Protein AF-W2N4Y4-F1 (afdb_monomer_lite)

Sequence (176 aa):
KVNEFGHSSRTSVPVENADIEFDEEQGSFERVCPLAEEKVSSALTKYNTKTTRPDRKLYLRPSQLAKQAQFVAMTSKTWSGKLVQVRANYHKQKTFDGPYVVHLLLHAANEVRQGIRRVTPARIAEAADAIDTYLAERSDVRVGGIARTHWAINQARQPHNAGVSLPESATFRQML

Secondary structure (DSSP, 8-state):
-------------PPTT------TTT--HHHHHHHHHHHHHHHHHTS-S-EE-----EEE--STT--GGG-EEE-HHHHHHHHHHHHHHHHT-SS--S-----EEE--EE----------HHHHHHHHHHHHHHHHT-TT----HHHHHHHHHHHTTS-TTPPP-----HHHHTT-

pLDDT: mean 76.88, std 14.24, range [28.56, 92.88]

Foldseek 3Di:
DPDDPDDPDDDDQDQPPQDDDDDLVPDFPVNVLVVNVVSVVVSCVPPPPQKAQPDSWKWWDLDPPGDPVRTDGDDRVCRSVSVVSSVVVVVPDPDDDDDRDIDIDGDMGGNPPVFQPPQDPVQLVVLLVLVVVVVVVPVPDDFDPVLSSVQSSNSSSDPPPDHDDDDPDPVSVVRD

Radius of gyration: 25.96 Å; chains: 1; bounding box: 56×31×76 Å

Organism: Phytophthora nicotianae (NCBI:txid4792)

Structure (mmCIF, N/CA/C/O backbone):
data_AF-W2N4Y4-F1
#
_entry.id   AF-W2N4Y4-F1
#
loop_
_atom_site.group_PDB
_atom_site.id
_atom_site.type_symbol
_atom_site.label_atom_id
_atom_site.label_alt_id
_atom_site.label_comp_id
_atom_site.label_asym_id
_atom_site.label_entity_id
_atom_site.label_seq_id
_atom_site.pdbx_PDB_ins_code
_atom_site.Cartn_x
_atom_site.Cartn_y
_atom_site.Cartn_z
_atom_site.occupancy
_atom_site.B_iso_or_equiv
_atom_site.auth_seq_id
_atom_site.auth_comp_id
_atom_site.auth_asym_id
_atom_site.auth_at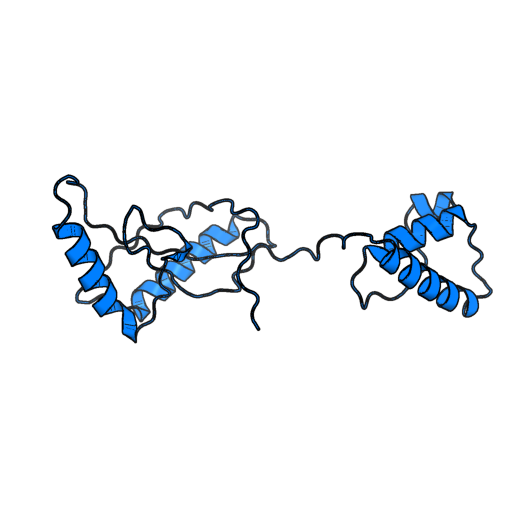om_id
_atom_site.pdbx_PDB_model_num
ATOM 1 N N . LYS A 1 1 ? -6.312 -9.625 -10.484 1.00 28.56 1 LYS A N 1
ATOM 2 C CA . LYS A 1 1 ? -6.018 -9.931 -9.062 1.00 28.56 1 LYS A CA 1
ATOM 3 C C . LYS A 1 1 ? -5.121 -8.821 -8.540 1.00 28.56 1 LYS A C 1
ATOM 5 O O . LYS A 1 1 ? -4.012 -8.691 -9.036 1.00 28.56 1 LYS A O 1
ATOM 10 N N . VAL A 1 2 ? -5.632 -7.952 -7.666 1.00 29.42 2 VAL A N 1
ATOM 11 C CA . VAL A 1 2 ? -4.818 -6.902 -7.033 1.00 29.42 2 VAL A CA 1
ATOM 12 C C . VAL A 1 2 ? -3.894 -7.623 -6.062 1.00 29.42 2 VAL A C 1
ATOM 14 O O . VAL A 1 2 ? -4.372 -8.244 -5.117 1.00 29.42 2 VAL A O 1
ATOM 17 N N . ASN A 1 3 ? -2.613 -7.665 -6.422 1.00 30.52 3 ASN A N 1
ATOM 18 C CA . ASN A 1 3 ? -1.596 -8.496 -5.796 1.00 30.52 3 ASN A CA 1
ATOM 19 C C . ASN A 1 3 ? -1.589 -8.320 -4.278 1.00 30.52 3 ASN A C 1
ATOM 21 O O . ASN A 1 3 ? -1.529 -7.201 -3.770 1.00 30.52 3 ASN A O 1
ATOM 25 N N . GLU A 1 4 ? -1.651 -9.458 -3.593 1.00 36.53 4 GLU A N 1
ATOM 26 C CA . GLU A 1 4 ? -1.437 -9.599 -2.162 1.00 36.53 4 GLU A CA 1
ATOM 27 C C . GLU A 1 4 ? -0.216 -8.774 -1.747 1.00 36.53 4 GLU A C 1
ATOM 29 O O . GLU A 1 4 ? 0.868 -8.897 -2.321 1.00 36.53 4 GLU A O 1
ATOM 34 N N . PHE A 1 5 ? -0.429 -7.883 -0.780 1.00 43.50 5 PHE A N 1
ATOM 35 C CA . PHE A 1 5 ? 0.578 -6.977 -0.243 1.00 43.50 5 PHE A CA 1
ATOM 36 C C . PHE A 1 5 ? 1.713 -7.769 0.420 1.00 43.50 5 PHE A C 1
ATOM 38 O O . PHE A 1 5 ? 1.694 -8.020 1.626 1.00 43.50 5 PHE A O 1
ATOM 45 N N . GLY A 1 6 ? 2.699 -8.163 -0.389 1.00 36.66 6 GLY A N 1
ATOM 46 C CA . GLY A 1 6 ? 3.886 -8.897 0.026 1.00 36.66 6 GLY A CA 1
ATOM 47 C C . GLY A 1 6 ? 4.740 -8.137 1.046 1.00 36.66 6 GLY A C 1
ATOM 48 O O . GLY A 1 6 ? 4.792 -6.908 1.068 1.00 36.66 6 GLY A O 1
ATOM 49 N N . HIS A 1 7 ? 5.414 -8.909 1.895 1.00 37.75 7 HIS A N 1
ATOM 50 C CA . HIS A 1 7 ? 6.211 -8.536 3.070 1.00 37.75 7 HIS A CA 1
ATOM 51 C C . HIS A 1 7 ? 7.458 -7.645 2.833 1.00 37.75 7 HIS A C 1
ATOM 53 O O . HIS A 1 7 ? 8.432 -7.746 3.574 1.00 37.75 7 HIS A O 1
ATOM 59 N N . SER A 1 8 ? 7.491 -6.750 1.847 1.00 35.84 8 SER A N 1
ATOM 60 C CA . SER A 1 8 ? 8.686 -5.930 1.601 1.00 35.84 8 SER A CA 1
ATOM 61 C C . SER A 1 8 ? 8.642 -4.580 2.328 1.00 35.84 8 SER A C 1
ATOM 63 O O . SER A 1 8 ? 7.817 -3.730 2.003 1.00 35.84 8 SER A O 1
ATOM 65 N N . SER A 1 9 ? 9.587 -4.391 3.260 1.00 38.28 9 SER A N 1
ATOM 66 C CA . SER A 1 9 ? 10.164 -3.101 3.685 1.00 38.28 9 SER A CA 1
ATOM 67 C C . SER A 1 9 ? 9.149 -1.996 4.025 1.00 38.28 9 SER A C 1
ATOM 69 O O . SER A 1 9 ? 8.941 -1.063 3.250 1.00 38.28 9 SER A O 1
ATOM 71 N N . ARG A 1 10 ? 8.530 -2.074 5.209 1.00 52.34 10 ARG A N 1
ATOM 72 C CA . ARG A 1 10 ? 7.610 -1.042 5.713 1.00 52.34 10 ARG A CA 1
ATOM 73 C C . ARG A 1 10 ? 8.346 -0.092 6.654 1.00 52.34 10 ARG A C 1
ATOM 75 O O . ARG A 1 10 ? 8.551 -0.419 7.818 1.00 52.34 10 ARG A O 1
ATOM 82 N N . THR A 1 11 ? 8.706 1.088 6.163 1.00 52.91 11 THR A N 1
ATOM 83 C CA . THR A 1 11 ? 8.986 2.230 7.040 1.00 52.91 11 THR A CA 1
ATOM 84 C C . THR A 1 11 ? 7.635 2.757 7.512 1.00 52.91 11 THR A C 1
ATOM 86 O O . THR A 1 11 ? 6.836 3.215 6.695 1.00 52.91 11 THR A O 1
ATOM 89 N N . SER A 1 12 ? 7.329 2.628 8.802 1.00 57.12 12 SER A N 1
ATOM 90 C CA . SER A 1 12 ? 6.138 3.250 9.386 1.00 57.12 12 SER A CA 1
ATOM 91 C C . SER A 1 12 ? 6.252 4.763 9.227 1.00 57.12 12 SER A C 1
ATOM 93 O O . SER A 1 12 ? 7.233 5.352 9.674 1.00 57.12 12 SER A O 1
ATOM 95 N N . VAL A 1 13 ? 5.270 5.382 8.578 1.00 60.81 13 VAL A N 1
ATOM 96 C CA . VAL A 1 13 ? 5.204 6.837 8.440 1.00 60.81 13 VAL A CA 1
ATOM 97 C C . VAL A 1 13 ? 4.430 7.391 9.636 1.00 60.81 13 VAL A C 1
ATOM 99 O O . VAL A 1 13 ? 3.242 7.083 9.756 1.00 60.81 13 VAL A O 1
ATOM 102 N N . PRO A 1 14 ? 5.060 8.164 10.537 1.00 61.47 14 PRO A N 1
ATOM 103 C CA . PRO A 1 14 ? 4.317 8.877 11.561 1.00 61.47 14 PRO A CA 1
ATOM 104 C C . PRO A 1 14 ? 3.430 9.930 10.889 1.00 61.47 14 PRO A C 1
ATOM 106 O O . PRO A 1 14 ? 3.900 10.757 10.109 1.00 61.47 14 PRO A O 1
ATOM 109 N N . VAL A 1 15 ? 2.133 9.880 11.181 1.00 65.75 15 VAL A N 1
ATOM 110 C CA . VAL A 1 15 ? 1.181 10.930 10.814 1.00 65.75 15 VAL A CA 1
ATOM 111 C C . VAL A 1 15 ? 1.134 11.902 11.987 1.00 65.75 15 VAL A C 1
ATOM 113 O O . VAL A 1 15 ? 0.814 11.506 13.106 1.00 65.75 15 VAL A O 1
ATOM 116 N N . GLU A 1 16 ? 1.495 13.162 11.759 1.00 65.88 16 GLU A N 1
ATOM 117 C CA . GLU A 1 16 ? 1.341 14.204 12.778 1.00 65.88 16 GLU A CA 1
ATOM 118 C C . GLU A 1 16 ? -0.147 14.436 13.072 1.00 65.88 16 GLU A C 1
ATOM 120 O O . GLU A 1 16 ? -0.969 14.443 12.154 1.00 65.88 16 GLU A O 1
ATOM 125 N N . ASN A 1 17 ? -0.494 14.632 14.350 1.00 67.12 17 ASN A N 1
ATOM 126 C CA . ASN A 1 17 ? -1.877 14.789 14.813 1.00 67.12 17 ASN A CA 1
ATOM 127 C C . ASN A 1 17 ? -2.790 13.643 14.338 1.00 67.12 17 ASN A C 1
ATOM 129 O O . ASN A 1 17 ? -3.880 13.892 13.824 1.00 67.12 17 ASN A O 1
ATOM 133 N N . ALA A 1 18 ? -2.336 12.391 14.462 1.00 70.94 18 ALA A N 1
ATOM 134 C CA . ALA A 1 18 ? -3.072 11.209 14.002 1.00 70.94 18 ALA A CA 1
ATOM 135 C C . ALA A 1 18 ? -4.384 10.952 14.762 1.00 70.94 18 ALA A C 1
ATOM 137 O O . ALA A 1 18 ? -5.228 10.201 14.271 1.00 70.94 18 ALA A O 1
ATOM 138 N N . ASP A 1 19 ? -4.556 11.567 15.929 1.00 77.88 19 ASP A N 1
ATOM 139 C CA . ASP A 1 19 ? -5.733 11.365 16.758 1.00 77.88 19 ASP A CA 1
ATOM 140 C C . ASP A 1 19 ? -6.975 11.977 16.097 1.00 77.88 19 ASP A C 1
ATOM 142 O O . ASP A 1 19 ? -6.972 13.103 15.578 1.00 77.88 19 ASP A O 1
ATOM 146 N N . ILE A 1 20 ? -8.042 11.183 16.085 1.00 77.81 20 ILE A N 1
ATOM 147 C CA . ILE A 1 20 ? -9.378 11.574 15.650 1.00 77.81 20 ILE A CA 1
ATOM 148 C C . ILE A 1 20 ? -10.290 11.260 16.824 1.00 77.81 20 ILE A C 1
ATOM 150 O O . ILE A 1 20 ? -10.536 10.093 17.128 1.00 77.81 20 ILE A O 1
ATOM 154 N N . GLU A 1 21 ? -10.772 12.303 17.484 1.00 76.56 21 GLU A N 1
ATOM 155 C CA . GLU A 1 21 ? -11.817 12.161 18.484 1.00 76.56 21 GLU A CA 1
ATOM 156 C C . GLU A 1 21 ? -13.146 11.940 17.761 1.00 76.56 21 GLU A C 1
ATOM 158 O O . GLU A 1 21 ? -13.525 12.705 16.869 1.00 76.56 21 GLU A O 1
ATOM 163 N N . PHE A 1 22 ? -13.833 10.855 18.096 1.00 74.50 22 PHE A N 1
ATOM 164 C CA . PHE A 1 22 ? -15.168 10.592 17.588 1.00 74.50 22 PHE A CA 1
ATOM 165 C C . PHE A 1 22 ? -16.002 9.912 18.670 1.00 74.50 22 PHE A C 1
ATOM 167 O O . PHE A 1 22 ? -15.511 9.069 19.417 1.00 74.50 22 PHE A O 1
ATOM 174 N N . ASP A 1 23 ? -17.273 10.290 18.736 1.00 72.25 23 ASP A N 1
ATOM 175 C CA . ASP A 1 23 ? -18.265 9.635 19.582 1.00 72.25 23 ASP A CA 1
ATOM 176 C C . ASP A 1 23 ? -18.610 8.265 18.976 1.00 72.25 23 ASP A C 1
ATOM 178 O O . ASP A 1 23 ? -18.939 8.189 17.797 1.00 72.25 23 ASP A O 1
ATOM 182 N N . GLU A 1 24 ? -18.537 7.171 19.735 1.00 66.88 24 GLU A N 1
ATOM 183 C CA . GLU A 1 24 ? -18.917 5.844 19.225 1.00 66.88 24 GLU A CA 1
ATOM 184 C C . GLU A 1 24 ? -20.403 5.757 18.835 1.00 66.88 24 GLU A C 1
ATOM 186 O O . GLU A 1 24 ? -20.751 4.961 17.961 1.00 66.88 24 GLU A O 1
ATOM 191 N N . GLU A 1 25 ? -21.274 6.561 19.456 1.00 63.25 25 GLU A N 1
ATOM 192 C CA . GLU A 1 25 ? -22.722 6.537 19.219 1.00 63.25 25 GLU A CA 1
ATOM 193 C C . GLU A 1 25 ? -23.132 7.386 18.008 1.00 63.25 25 GLU A C 1
ATOM 195 O O . GLU A 1 25 ? -24.066 7.032 17.286 1.00 63.25 25 GLU A O 1
ATOM 200 N N . GLN A 1 26 ? -22.411 8.480 17.742 1.00 59.41 26 GLN A N 1
ATOM 201 C CA . GLN A 1 26 ? -22.705 9.417 16.643 1.00 59.41 26 GLN A CA 1
ATOM 202 C C . GLN A 1 26 ? -21.672 9.388 15.504 1.00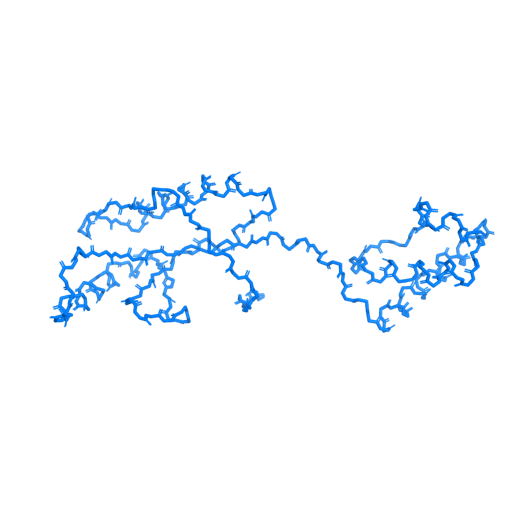 59.41 26 GLN A C 1
ATOM 204 O O . GLN A 1 26 ? -21.869 9.981 14.436 1.00 59.41 26 GLN A O 1
ATOM 209 N N . GLY A 1 27 ? -20.542 8.725 15.725 1.00 68.56 27 GLY A N 1
ATOM 210 C CA . GLY A 1 27 ? -19.424 8.613 14.806 1.00 68.56 27 GLY A CA 1
ATOM 211 C C . GLY A 1 27 ? -19.676 7.515 13.791 1.00 68.56 27 GLY A C 1
ATOM 212 O O . GLY A 1 27 ? -19.518 6.325 14.066 1.00 68.56 27 GLY A O 1
ATOM 213 N N . SER A 1 28 ? -20.041 7.922 12.581 1.00 80.62 28 SER A N 1
ATOM 214 C CA . SER A 1 28 ? -20.191 7.003 11.462 1.00 80.62 28 SER A CA 1
ATOM 215 C C . SER A 1 28 ? -18.863 6.801 10.729 1.00 80.62 28 SER A C 1
ATOM 217 O O . SER A 1 28 ? -17.992 7.679 10.704 1.00 80.62 28 SER A O 1
ATOM 219 N N . PHE A 1 29 ? -18.714 5.646 10.080 1.00 84.00 29 PHE A N 1
ATOM 220 C CA . PHE A 1 29 ? -17.565 5.374 9.215 1.00 84.00 29 PHE A CA 1
ATOM 221 C C . PHE A 1 29 ? -17.400 6.457 8.139 1.00 84.00 29 PHE A C 1
ATOM 223 O O . PHE A 1 29 ? -16.283 6.843 7.813 1.00 84.00 29 PHE A O 1
ATOM 230 N N . GLU A 1 30 ? -18.509 6.986 7.626 1.00 85.88 30 GLU A N 1
ATOM 231 C CA . GLU A 1 30 ? -18.556 8.044 6.615 1.00 85.88 30 GLU A CA 1
ATOM 232 C C . GLU A 1 30 ? -18.017 9.383 7.123 1.00 85.88 30 GLU A C 1
ATOM 234 O O . GLU A 1 30 ? -17.572 10.188 6.313 1.00 85.88 30 GLU A O 1
ATOM 239 N N . ARG A 1 31 ? -18.028 9.626 8.439 1.00 84.31 31 ARG A N 1
ATOM 240 C CA . ARG A 1 31 ? -17.416 10.815 9.048 1.00 84.31 31 ARG A CA 1
ATOM 241 C C . ARG A 1 31 ? -15.933 10.607 9.338 1.00 84.31 31 ARG A C 1
ATOM 243 O O . ARG A 1 31 ? -15.126 11.486 9.060 1.00 84.31 31 ARG A O 1
ATOM 250 N N . VAL A 1 32 ? -15.564 9.439 9.865 1.00 83.94 32 VAL A N 1
ATOM 251 C CA . VAL A 1 32 ? -14.175 9.152 10.268 1.00 83.94 32 VAL A CA 1
ATOM 252 C C . VAL A 1 32 ? -13.264 8.899 9.067 1.00 83.94 32 VAL A C 1
ATOM 254 O O . VAL A 1 32 ? -12.120 9.349 9.056 1.00 83.94 32 VAL A O 1
ATOM 257 N N . CYS A 1 33 ? -13.760 8.202 8.042 1.00 84.50 33 CYS A N 1
ATOM 258 C CA . CYS A 1 33 ? -12.980 7.865 6.855 1.00 84.50 33 CYS A CA 1
ATOM 259 C C . CYS A 1 33 ? -12.377 9.103 6.156 1.00 84.50 33 CYS A C 1
ATOM 261 O O . CYS A 1 33 ? -11.154 9.134 6.020 1.00 84.50 33 CYS A O 1
ATOM 263 N N . PRO A 1 34 ? -13.146 10.147 5.776 1.00 84.81 34 PRO A N 1
ATOM 264 C CA . PRO A 1 34 ? -12.576 11.314 5.099 1.00 84.81 34 PRO A CA 1
ATOM 265 C C . PRO A 1 34 ? -11.572 12.081 5.970 1.00 84.81 34 PRO A C 1
ATOM 267 O O . PRO A 1 34 ? -10.546 12.509 5.453 1.00 84.81 34 PRO A O 1
ATOM 270 N N . LEU A 1 35 ? -11.795 12.187 7.286 1.00 85.12 35 LEU A N 1
ATOM 271 C CA . LEU A 1 35 ? -10.845 12.829 8.208 1.00 85.12 35 LEU A CA 1
ATOM 272 C C . LEU A 1 35 ? -9.512 12.073 8.271 1.00 85.12 35 LEU A C 1
ATOM 274 O O . LEU A 1 35 ? -8.435 12.673 8.256 1.00 85.12 35 LEU A O 1
ATOM 278 N N . ALA A 1 36 ? -9.575 10.740 8.315 1.00 84.31 36 ALA A N 1
ATOM 279 C CA . ALA A 1 36 ? -8.386 9.900 8.259 1.00 84.31 36 ALA A CA 1
ATOM 280 C C . ALA A 1 36 ? -7.667 10.037 6.906 1.00 84.31 36 ALA A C 1
ATOM 282 O O . ALA A 1 36 ? -6.437 10.109 6.865 1.00 84.31 36 ALA A O 1
ATOM 283 N N . GLU A 1 37 ? -8.412 10.104 5.799 1.00 82.19 37 GLU A N 1
ATOM 284 C CA . GLU A 1 37 ? -7.842 10.318 4.467 1.00 82.19 37 GLU A CA 1
ATOM 285 C C . GLU A 1 37 ? -7.175 11.686 4.324 1.00 82.19 37 GLU A C 1
ATOM 287 O O . GLU A 1 37 ? -6.090 11.759 3.747 1.00 82.19 37 GLU A O 1
ATOM 292 N N . GLU A 1 38 ? -7.766 12.746 4.867 1.00 84.81 38 GLU A N 1
ATOM 293 C CA . GLU A 1 38 ? -7.207 14.099 4.847 1.00 84.81 38 GLU A CA 1
ATOM 294 C C . GLU A 1 38 ? -5.881 14.165 5.615 1.00 84.81 38 GLU A C 1
ATOM 296 O O . GLU A 1 38 ? -4.863 14.590 5.061 1.00 84.81 38 GLU A O 1
ATOM 301 N N . LYS A 1 39 ? -5.854 13.658 6.856 1.00 84.06 39 LYS A N 1
ATOM 302 C CA . LYS A 1 39 ? -4.636 13.613 7.684 1.00 84.06 39 LYS A CA 1
ATOM 303 C C . LYS A 1 39 ? -3.521 12.817 7.008 1.00 84.06 39 LYS A C 1
ATOM 305 O O . LYS A 1 39 ? -2.377 13.270 6.962 1.00 84.06 39 LYS A O 1
ATOM 310 N N . VAL A 1 40 ? -3.844 11.652 6.440 1.00 79.00 40 VAL A N 1
ATOM 311 C CA . VAL A 1 40 ? -2.863 10.829 5.717 1.00 79.00 40 VAL A CA 1
ATOM 312 C C . VAL A 1 40 ? -2.396 11.518 4.442 1.00 79.00 40 VAL A C 1
ATOM 314 O O . VAL A 1 40 ? -1.200 11.515 4.170 1.00 79.00 40 VAL A O 1
ATOM 317 N N . SER A 1 41 ? -3.296 12.129 3.671 1.00 78.69 41 SER A N 1
ATOM 318 C CA . SER A 1 41 ? -2.929 12.853 2.448 1.00 78.69 41 SER A CA 1
ATOM 319 C C . SER A 1 41 ? -1.980 14.005 2.764 1.00 78.69 41 SER A C 1
ATOM 321 O O . SER A 1 41 ? -0.946 14.128 2.112 1.00 78.69 41 SER A O 1
ATOM 323 N N . SER A 1 42 ? -2.266 14.773 3.820 1.00 80.62 42 SER A N 1
ATOM 324 C CA . SER A 1 42 ? -1.388 15.832 4.323 1.00 80.62 42 SER A CA 1
ATOM 325 C C . SER A 1 42 ? -0.021 15.282 4.742 1.00 80.62 42 SER A C 1
ATOM 327 O O . SER A 1 42 ? 1.009 15.773 4.281 1.00 80.62 42 SER A O 1
ATOM 329 N N . ALA A 1 43 ? 0.019 14.194 5.518 1.00 78.00 43 ALA A N 1
ATOM 330 C CA . ALA A 1 43 ? 1.277 13.561 5.914 1.00 78.00 43 ALA A CA 1
ATOM 331 C C . ALA A 1 43 ? 2.085 13.050 4.710 1.00 78.00 43 ALA A C 1
ATOM 333 O O . ALA A 1 43 ? 3.303 13.208 4.678 1.00 78.00 43 ALA A O 1
ATOM 334 N N . LEU A 1 44 ? 1.422 12.491 3.694 1.00 74.56 44 LEU A N 1
ATOM 335 C CA . LEU A 1 44 ? 2.073 11.993 2.483 1.00 74.56 44 LEU A CA 1
ATOM 336 C C . LEU A 1 44 ? 2.676 13.108 1.622 1.00 74.56 44 LEU A C 1
ATOM 338 O O . LEU A 1 44 ? 3.656 12.833 0.938 1.00 74.56 44 LEU A O 1
ATOM 342 N N . THR A 1 45 ? 2.179 14.353 1.683 1.00 73.38 45 THR A N 1
ATOM 343 C CA . THR A 1 45 ? 2.801 15.479 0.948 1.00 73.38 45 THR A CA 1
ATOM 344 C C . THR A 1 45 ? 4.239 15.761 1.390 1.00 73.38 45 THR A C 1
ATOM 346 O O . THR A 1 45 ? 5.048 16.229 0.592 1.00 73.38 45 THR A O 1
ATOM 349 N N . LYS A 1 46 ? 4.577 15.438 2.647 1.00 71.38 46 LYS A N 1
ATOM 350 C CA . LYS A 1 46 ? 5.936 15.560 3.196 1.00 71.38 46 LYS A CA 1
ATOM 351 C C . LYS A 1 46 ? 6.878 14.467 2.683 1.00 71.38 46 LYS A C 1
ATOM 353 O O . LYS A 1 46 ? 8.096 14.621 2.755 1.00 71.38 46 LYS A O 1
ATOM 358 N N . TYR A 1 47 ? 6.337 13.358 2.181 1.00 64.75 47 TYR A N 1
ATOM 359 C CA . TYR A 1 47 ? 7.120 12.275 1.599 1.00 64.75 47 TYR A CA 1
ATOM 360 C C . TYR A 1 47 ? 7.305 12.516 0.099 1.00 64.75 47 TYR A C 1
ATOM 362 O O . TYR A 1 47 ? 6.421 13.027 -0.580 1.00 64.75 47 TYR A O 1
ATOM 370 N N . ASN A 1 48 ? 8.487 12.159 -0.419 1.00 56.97 48 ASN A N 1
ATOM 371 C CA . ASN A 1 48 ? 8.854 12.325 -1.829 1.00 56.97 48 ASN A CA 1
ATOM 372 C C . ASN A 1 48 ? 7.706 11.860 -2.747 1.00 56.97 48 ASN A C 1
ATOM 374 O O . ASN A 1 48 ? 7.113 10.807 -2.498 1.00 56.97 48 ASN A O 1
ATOM 378 N N . THR A 1 49 ? 7.446 12.633 -3.807 1.00 57.09 49 THR A N 1
ATOM 379 C CA . THR A 1 49 ? 6.312 12.617 -4.758 1.00 57.09 49 THR A CA 1
ATOM 380 C C . THR A 1 49 ? 5.905 11.247 -5.316 1.00 57.09 49 THR A C 1
ATOM 382 O O . THR A 1 49 ? 4.876 11.122 -5.965 1.00 57.09 49 THR A O 1
ATOM 385 N N . LYS A 1 50 ? 6.699 10.206 -5.071 1.00 61.38 50 LYS A N 1
ATOM 386 C CA . LYS A 1 50 ? 6.532 8.831 -5.543 1.00 61.38 50 LYS A CA 1
ATOM 387 C C . LYS A 1 50 ? 5.856 7.928 -4.512 1.00 61.38 50 LYS A C 1
ATOM 389 O O . LYS A 1 50 ? 6.215 6.759 -4.424 1.00 61.38 50 LYS A O 1
ATOM 394 N N . THR A 1 51 ? 4.928 8.434 -3.704 1.00 62.53 51 THR A N 1
ATOM 395 C CA . THR A 1 51 ? 4.161 7.605 -2.758 1.00 62.53 51 THR A CA 1
ATOM 396 C C . THR A 1 51 ? 2.696 7.642 -3.156 1.00 62.53 51 THR A C 1
ATOM 398 O O . THR A 1 51 ? 2.065 8.693 -3.127 1.00 62.53 51 THR A O 1
ATOM 401 N N . THR A 1 52 ? 2.155 6.496 -3.563 1.00 63.91 52 THR A N 1
ATOM 402 C CA . THR A 1 52 ? 0.754 6.348 -3.964 1.00 63.91 52 THR A CA 1
ATOM 403 C C . THR A 1 52 ? 0.001 5.504 -2.950 1.00 63.91 52 THR A C 1
ATOM 405 O O . THR A 1 52 ? 0.540 4.617 -2.293 1.00 63.91 52 THR A O 1
ATOM 408 N N . ARG A 1 53 ? -1.297 5.753 -2.806 1.00 68.81 53 ARG A N 1
ATOM 409 C CA . ARG A 1 53 ? -2.152 4.945 -1.937 1.00 68.81 53 ARG A CA 1
ATOM 410 C C . ARG A 1 53 ? -3.107 4.102 -2.785 1.00 68.81 53 ARG A C 1
ATOM 412 O O . ARG A 1 53 ? -4.232 4.536 -3.028 1.00 68.81 53 ARG A O 1
ATOM 419 N N . PRO A 1 54 ? -2.673 2.916 -3.257 1.00 65.94 54 PRO A N 1
ATOM 420 C CA . PRO A 1 54 ? -3.534 2.037 -4.043 1.00 65.94 54 PRO A CA 1
ATOM 421 C C . PRO A 1 54 ? -4.636 1.397 -3.187 1.00 65.94 54 PRO A C 1
ATOM 423 O O . PRO A 1 54 ? -5.710 1.104 -3.702 1.00 65.94 54 PRO A O 1
ATOM 426 N N . ASP A 1 55 ? -4.393 1.202 -1.885 1.00 74.25 55 ASP A N 1
ATOM 427 C CA . ASP A 1 55 ? -5.390 0.690 -0.946 1.00 74.25 55 ASP A CA 1
ATOM 428 C C . ASP A 1 55 ? -5.986 1.810 -0.090 1.00 74.25 55 ASP A C 1
ATOM 430 O O . ASP A 1 55 ? -5.348 2.350 0.819 1.00 74.25 55 ASP A O 1
ATOM 434 N N . ARG A 1 56 ? -7.245 2.144 -0.378 1.00 75.00 56 ARG A N 1
ATOM 435 C CA . ARG A 1 56 ? -8.017 3.145 0.368 1.00 75.00 56 ARG A CA 1
ATOM 436 C C . ARG A 1 56 ? -8.730 2.579 1.592 1.00 75.00 56 ARG A C 1
ATOM 438 O O . ARG A 1 56 ? -9.367 3.329 2.325 1.00 75.00 56 ARG A O 1
ATOM 445 N N . LYS A 1 57 ? -8.603 1.280 1.864 1.00 84.38 57 LYS A N 1
ATOM 446 C CA . LYS A 1 57 ? -9.228 0.675 3.039 1.00 84.38 57 LYS A CA 1
ATOM 447 C C . LYS A 1 57 ? -8.625 1.227 4.326 1.00 84.38 57 LYS A C 1
ATOM 449 O O . LYS A 1 57 ? -7.433 1.541 4.407 1.00 84.38 57 LYS A O 1
ATOM 454 N N . LEU A 1 58 ? -9.491 1.313 5.326 1.00 87.25 58 LEU A N 1
ATOM 455 C CA . LEU A 1 58 ? -9.157 1.630 6.703 1.00 87.25 58 LEU A CA 1
ATOM 456 C C . LEU A 1 58 ? -9.125 0.320 7.483 1.00 87.25 58 LEU A C 1
ATOM 458 O O . LEU A 1 58 ? -10.094 -0.434 7.450 1.00 87.25 58 LEU A O 1
ATOM 462 N N . TYR A 1 59 ? -8.022 0.024 8.154 1.00 88.62 59 TYR A N 1
ATOM 463 C CA . TYR A 1 59 ? -7.843 -1.230 8.874 1.00 88.62 59 TYR A CA 1
ATOM 464 C C . TYR A 1 59 ? -7.922 -1.005 10.374 1.00 88.62 59 TYR A C 1
ATOM 466 O O . TYR A 1 59 ? -7.209 -0.176 10.924 1.00 88.62 59 TYR A O 1
ATOM 474 N N . LEU A 1 60 ? -8.752 -1.784 11.052 1.00 88.75 60 LEU A N 1
ATOM 475 C CA . LEU A 1 60 ? -8.814 -1.815 12.501 1.00 88.75 60 LEU A CA 1
ATOM 476 C C . LEU A 1 60 ? -7.804 -2.821 13.042 1.00 88.75 60 LEU A C 1
ATOM 478 O O . LEU A 1 60 ? -7.806 -3.993 12.647 1.00 88.75 60 LEU A O 1
ATOM 482 N N . ARG A 1 61 ? -6.996 -2.383 14.008 1.00 86.81 61 ARG A N 1
ATOM 483 C CA . ARG A 1 61 ? -6.229 -3.278 14.872 1.00 86.81 61 ARG A CA 1
ATOM 484 C C . ARG A 1 61 ? -7.107 -3.692 16.062 1.00 86.81 61 ARG A C 1
ATOM 486 O O . ARG A 1 61 ? -7.373 -2.860 16.924 1.00 86.81 61 ARG A O 1
ATOM 493 N N . PRO A 1 62 ? -7.551 -4.959 16.147 1.00 82.25 62 PRO A N 1
ATOM 494 C CA . PRO A 1 62 ? -8.568 -5.372 17.120 1.00 82.25 62 PRO A CA 1
ATOM 495 C C . PRO A 1 62 ? -8.053 -5.497 18.563 1.00 82.25 62 PRO A C 1
ATOM 497 O O . PRO A 1 62 ? -8.854 -5.592 19.492 1.00 82.25 62 PRO A O 1
ATOM 500 N N . SER A 1 63 ? -6.733 -5.556 18.763 1.00 77.94 63 SER A N 1
ATOM 501 C CA . SER A 1 63 ? -6.099 -5.573 20.083 1.00 77.94 63 SER A CA 1
ATOM 502 C C . SER A 1 63 ? -4.655 -5.075 20.017 1.00 77.94 63 SER A C 1
ATOM 504 O O . SER A 1 63 ? -4.015 -5.100 18.960 1.00 77.94 63 SER A O 1
ATOM 506 N N . GLN A 1 64 ? -4.100 -4.678 21.163 1.00 73.31 64 GLN A N 1
ATOM 507 C CA . GLN A 1 64 ? -2.722 -4.188 21.251 1.00 73.31 64 GLN A CA 1
ATOM 508 C C . GLN A 1 64 ? -1.686 -5.231 20.802 1.00 73.31 64 GLN A C 1
ATOM 510 O O . GLN A 1 64 ? -0.658 -4.864 20.251 1.00 73.31 64 GLN A O 1
ATOM 515 N N . LEU A 1 65 ? -1.955 -6.531 20.945 1.00 78.88 65 LEU A N 1
ATOM 516 C CA . LEU A 1 65 ? -1.042 -7.601 20.510 1.00 78.88 65 LEU A CA 1
ATOM 517 C C . LEU A 1 65 ? -1.397 -8.192 19.136 1.00 78.88 65 LEU A C 1
ATOM 519 O O . LEU A 1 65 ? -0.736 -9.127 18.683 1.00 78.88 65 LEU A O 1
ATOM 523 N N . ALA A 1 66 ? -2.420 -7.659 18.458 1.00 78.44 66 ALA A N 1
ATOM 524 C CA . ALA A 1 66 ? -2.831 -8.167 17.157 1.00 78.44 66 ALA A CA 1
ATOM 525 C C . ALA A 1 66 ? -1.711 -8.003 16.120 1.00 78.44 66 ALA A C 1
ATOM 527 O O . ALA A 1 66 ? -1.168 -6.911 15.925 1.00 78.44 66 ALA A O 1
ATOM 528 N N . LYS A 1 67 ? -1.395 -9.103 15.432 1.00 82.38 67 LYS A N 1
ATOM 529 C CA . LYS A 1 67 ? -0.472 -9.117 14.294 1.00 82.38 67 LYS A CA 1
ATOM 530 C C . LYS A 1 67 ? -1.145 -8.472 13.085 1.00 82.38 67 LYS A C 1
ATOM 532 O O . LYS A 1 67 ? -2.364 -8.515 12.958 1.00 82.38 67 LYS A O 1
ATOM 537 N N . GLN A 1 68 ? -0.356 -7.962 12.140 1.00 78.88 68 GLN A N 1
ATOM 538 C CA . GLN A 1 68 ? -0.893 -7.306 10.940 1.00 78.88 68 GLN A CA 1
ATOM 539 C C . GLN A 1 68 ? -1.866 -8.189 10.138 1.00 78.88 68 GLN A C 1
ATOM 541 O O . GLN A 1 68 ? -2.869 -7.694 9.641 1.00 78.88 68 GLN A O 1
ATOM 546 N N . ALA A 1 69 ? -1.617 -9.501 10.060 1.00 80.06 69 ALA A N 1
ATOM 547 C CA . ALA A 1 69 ? -2.516 -10.451 9.394 1.00 80.06 69 ALA A CA 1
ATOM 548 C C . ALA A 1 69 ? -3.917 -10.539 10.037 1.00 80.06 69 ALA A C 1
ATOM 550 O O . ALA A 1 69 ? -4.842 -11.062 9.430 1.00 80.06 69 ALA A O 1
ATOM 551 N N . GLN A 1 70 ? -4.069 -10.047 11.268 1.00 83.00 70 GLN A N 1
ATOM 552 C CA . GLN A 1 70 ? -5.328 -10.019 12.013 1.00 83.00 70 GLN A CA 1
ATOM 553 C C . GLN A 1 70 ? -6.041 -8.665 11.899 1.00 83.00 70 GLN A C 1
ATOM 555 O O . GLN A 1 70 ? -7.092 -8.479 12.512 1.00 83.00 70 GLN A O 1
ATOM 560 N N . PHE A 1 71 ? -5.475 -7.703 11.164 1.00 87.81 71 PHE A N 1
ATOM 561 C CA . PHE A 1 71 ? -6.128 -6.419 10.948 1.00 87.81 71 PHE A CA 1
ATOM 562 C C . PHE A 1 71 ? -7.354 -6.601 10.061 1.00 87.81 71 PHE A C 1
ATOM 564 O O . PHE A 1 71 ? -7.332 -7.336 9.074 1.00 87.81 71 PHE A O 1
ATOM 571 N N . VAL A 1 72 ? -8.434 -5.915 10.419 1.00 88.31 72 VAL A N 1
ATOM 572 C CA . VAL A 1 72 ? -9.728 -6.071 9.756 1.00 88.31 72 VAL A CA 1
ATOM 573 C C . VAL A 1 72 ? -10.015 -4.830 8.930 1.00 88.31 72 VAL A C 1
ATOM 575 O O . VAL A 1 72 ? -10.027 -3.727 9.469 1.00 88.31 72 VAL A O 1
ATOM 578 N N . ALA A 1 73 ? -10.266 -5.001 7.632 1.00 89.75 73 ALA A N 1
ATOM 579 C CA . ALA A 1 73 ? -10.727 -3.906 6.786 1.00 89.75 73 ALA A CA 1
ATOM 580 C C . ALA A 1 73 ? -12.121 -3.450 7.241 1.00 89.75 73 ALA A C 1
ATOM 582 O O . ALA A 1 73 ? -13.066 -4.240 7.283 1.00 89.75 73 ALA A O 1
ATOM 583 N N . MET A 1 74 ? -12.234 -2.174 7.583 1.00 89.62 74 MET A N 1
ATOM 584 C CA . MET A 1 74 ? -13.458 -1.543 8.044 1.00 89.62 74 MET A CA 1
ATOM 585 C C . MET A 1 74 ? -14.313 -1.109 6.858 1.00 89.62 74 MET A C 1
ATOM 587 O O . MET A 1 74 ? -13.819 -0.636 5.834 1.00 89.62 74 MET A O 1
ATOM 591 N N . THR A 1 75 ? -15.619 -1.265 7.023 1.00 89.50 75 THR A N 1
ATOM 592 C CA . THR A 1 75 ? -16.653 -0.762 6.123 1.00 89.50 75 THR A CA 1
ATOM 593 C C . THR A 1 75 ? -17.742 -0.119 6.970 1.00 89.50 75 THR A C 1
ATOM 595 O O . THR A 1 75 ? -17.848 -0.427 8.158 1.00 89.50 75 THR A O 1
ATOM 598 N N . SER A 1 76 ? -18.600 0.692 6.352 1.00 87.31 76 SER A N 1
ATOM 599 C CA . SER A 1 76 ? -19.792 1.247 7.008 1.00 87.31 76 SER A CA 1
ATOM 600 C C . SER A 1 76 ? -20.616 0.174 7.736 1.00 87.31 76 SER A C 1
ATOM 602 O O . SER A 1 76 ? -20.912 0.299 8.921 1.00 87.31 76 SER A O 1
ATOM 604 N N . LYS A 1 77 ? -20.857 -0.969 7.076 1.00 87.88 77 LYS A N 1
ATOM 605 C CA . LYS A 1 77 ? -21.645 -2.083 7.630 1.00 87.88 77 LYS A CA 1
ATOM 606 C C . LYS A 1 77 ? -21.007 -2.750 8.848 1.00 87.88 77 LYS A C 1
ATOM 608 O O . LYS A 1 77 ? -21.715 -3.267 9.702 1.00 87.88 77 LYS A O 1
ATOM 613 N N . THR A 1 78 ? -19.677 -2.806 8.905 1.00 89.00 78 THR A N 1
ATOM 614 C CA . THR A 1 78 ? -18.947 -3.514 9.969 1.00 89.00 78 THR A CA 1
ATOM 615 C C . THR A 1 78 ? -18.469 -2.587 11.082 1.00 89.00 78 THR A C 1
ATOM 617 O O . THR A 1 78 ? -17.892 -3.077 12.050 1.00 89.00 78 THR A O 1
ATOM 620 N N . TRP A 1 79 ? -18.672 -1.273 10.943 1.00 88.19 79 TRP A N 1
ATOM 621 C CA . TRP A 1 79 ? -18.110 -0.248 11.819 1.00 88.19 79 TRP A CA 1
ATOM 622 C C . TRP A 1 79 ? -18.552 -0.402 13.271 1.00 88.19 79 TRP A C 1
ATOM 624 O O . TRP A 1 79 ? -17.737 -0.739 14.131 1.00 88.19 79 TRP A O 1
ATOM 634 N N . SER A 1 80 ? -19.851 -0.255 13.521 1.00 87.06 80 SER A N 1
ATOM 635 C CA . SER A 1 80 ? -20.436 -0.305 14.864 1.00 87.06 80 SER A CA 1
ATOM 636 C C . SER A 1 80 ? -20.147 -1.631 15.568 1.00 87.06 80 SER A C 1
ATOM 638 O O . SER A 1 80 ? -19.618 -1.653 16.677 1.00 87.06 80 SER A O 1
ATOM 640 N N . GLY A 1 81 ? -20.404 -2.757 14.895 1.00 88.00 81 GLY A N 1
ATOM 641 C CA . GLY A 1 81 ? -20.188 -4.086 15.470 1.00 88.00 81 GLY A CA 1
ATOM 642 C C . GLY A 1 81 ? -18.732 -4.346 15.870 1.00 88.00 81 GLY A C 1
ATOM 643 O O . GLY A 1 81 ? -18.472 -5.021 16.868 1.00 88.00 81 GLY A O 1
ATOM 644 N N . LYS A 1 82 ? -17.764 -3.792 15.128 1.00 88.81 82 LYS A N 1
ATOM 645 C CA . LYS A 1 82 ? -16.343 -3.928 15.462 1.00 88.81 82 LYS A CA 1
ATOM 646 C C . LYS A 1 82 ? -15.911 -3.011 16.600 1.00 88.81 82 LYS A C 1
ATOM 648 O O . LYS A 1 82 ? -15.124 -3.467 17.426 1.00 88.81 82 LYS A O 1
ATOM 653 N N . LEU A 1 83 ? -16.442 -1.791 16.690 1.00 87.75 83 LEU A N 1
ATOM 654 C CA . LEU A 1 83 ? -16.188 -0.909 17.834 1.00 87.75 83 LEU A CA 1
ATOM 655 C C . LEU A 1 83 ? -16.710 -1.519 19.138 1.00 87.75 83 LEU A C 1
ATOM 657 O O . LEU A 1 83 ? -15.949 -1.645 20.094 1.00 87.75 83 LEU A O 1
ATOM 661 N N . VAL A 1 84 ? -17.937 -2.052 19.136 1.00 87.62 84 VAL A N 1
ATOM 662 C CA . VAL A 1 84 ? -18.498 -2.779 20.292 1.00 87.62 84 VAL A CA 1
ATOM 663 C C . VAL A 1 84 ? -17.589 -3.939 20.711 1.00 87.62 84 VAL A C 1
ATOM 665 O O . VAL A 1 84 ? -17.323 -4.137 21.898 1.00 87.62 84 VAL A O 1
ATOM 668 N N . GLN A 1 85 ? -17.062 -4.697 19.743 1.00 85.94 85 GLN A N 1
ATOM 669 C CA . GLN A 1 85 ? -16.144 -5.802 20.018 1.00 85.94 85 GLN A CA 1
ATOM 670 C C . GLN A 1 85 ? -14.820 -5.323 20.641 1.00 85.94 85 GLN A C 1
ATOM 672 O O . GLN A 1 85 ? -14.332 -5.941 21.590 1.00 85.94 85 GLN A O 1
ATOM 677 N N . VAL A 1 86 ? -14.228 -4.243 20.124 1.00 87.25 86 VAL A N 1
ATOM 678 C CA . VAL A 1 86 ? -12.968 -3.687 20.644 1.00 87.25 86 VAL A CA 1
ATOM 679 C C . VAL A 1 86 ? -13.162 -3.102 22.041 1.00 87.25 86 VAL A C 1
ATOM 681 O O . VAL A 1 86 ? -12.349 -3.380 22.924 1.00 87.25 86 VAL A O 1
ATOM 684 N N . ARG A 1 87 ? -14.275 -2.412 22.292 1.00 85.94 87 ARG A N 1
ATOM 685 C CA . ARG A 1 87 ? -14.650 -1.917 23.620 1.00 85.94 87 ARG A CA 1
ATOM 686 C C . ARG A 1 87 ? -14.839 -3.038 24.633 1.00 85.94 87 ARG A C 1
ATOM 688 O O . ARG A 1 87 ? -14.291 -2.983 25.733 1.00 85.94 87 ARG A O 1
ATOM 695 N N . ALA A 1 88 ? -15.539 -4.104 24.250 1.00 85.88 88 ALA A N 1
ATOM 696 C CA . ALA A 1 88 ? -15.688 -5.281 25.101 1.00 85.88 88 ALA A CA 1
ATOM 697 C C . ALA A 1 88 ? -14.334 -5.941 25.416 1.00 85.88 88 ALA A C 1
ATOM 699 O O . ALA A 1 88 ? -14.125 -6.420 26.530 1.00 85.88 88 ALA A O 1
ATOM 700 N N . ASN A 1 89 ? -13.402 -5.963 24.457 1.00 84.19 89 ASN A N 1
ATOM 701 C CA . ASN A 1 89 ? -12.050 -6.474 24.684 1.00 84.19 89 ASN A CA 1
ATOM 702 C C . ASN A 1 89 ? -11.249 -5.578 25.628 1.00 84.19 89 ASN A C 1
ATOM 704 O O . ASN A 1 89 ? -10.524 -6.099 26.469 1.00 84.19 89 ASN A O 1
ATOM 708 N N . TYR A 1 90 ? -11.381 -4.260 25.497 1.00 82.94 90 TYR A N 1
ATOM 709 C CA . TYR A 1 90 ? -10.730 -3.290 26.367 1.00 82.94 90 TYR A CA 1
ATOM 710 C C . TYR A 1 90 ? -11.194 -3.433 27.823 1.00 82.94 90 TYR A C 1
ATOM 712 O O . TYR A 1 90 ? -10.365 -3.625 28.704 1.00 82.94 90 TYR A O 1
ATOM 720 N N . HIS A 1 91 ? -12.507 -3.489 28.077 1.00 82.44 91 HIS A N 1
ATOM 721 C CA . HIS A 1 91 ? -13.046 -3.663 29.435 1.00 82.44 91 HIS A CA 1
ATOM 722 C C . HIS A 1 91 ? -12.678 -5.000 30.099 1.00 82.44 91 HIS A C 1
ATOM 724 O O . HIS A 1 91 ? -12.760 -5.130 31.317 1.00 82.44 91 HIS A O 1
ATOM 730 N N . LYS A 1 92 ? -12.271 -6.010 29.322 1.00 81.31 92 LYS A N 1
ATOM 731 C CA . LYS A 1 92 ? -11.780 -7.292 29.856 1.00 81.31 92 LYS A CA 1
ATOM 732 C C . LYS A 1 92 ? -10.313 -7.245 30.286 1.00 81.31 92 LYS A C 1
ATOM 734 O O . LYS A 1 92 ? -9.844 -8.199 30.910 1.00 81.31 92 LYS A O 1
ATOM 739 N N . GLN A 1 93 ? -9.574 -6.192 29.942 1.00 74.38 93 GLN A N 1
ATOM 740 C CA . GLN A 1 93 ? -8.178 -6.057 30.340 1.00 74.38 93 GLN A CA 1
ATOM 741 C C . GLN A 1 93 ? -8.109 -5.690 31.824 1.00 74.38 93 GLN A C 1
ATOM 743 O O . GLN A 1 93 ? -8.650 -4.680 32.250 1.00 74.38 93 GLN A O 1
ATOM 748 N N . LYS A 1 94 ? -7.446 -6.533 32.622 1.00 67.62 94 LYS A N 1
ATOM 749 C CA . LYS A 1 94 ? -7.292 -6.334 34.075 1.00 67.62 94 LYS A CA 1
ATOM 750 C C . LYS A 1 94 ? -6.040 -5.538 34.459 1.00 67.62 94 LYS A C 1
ATOM 752 O O . LYS A 1 94 ? -5.850 -5.235 35.628 1.00 67.62 94 LYS A O 1
ATOM 757 N N . THR A 1 95 ? -5.156 -5.281 33.499 1.00 69.81 95 THR A N 1
ATOM 758 C CA . THR A 1 95 ? -3.774 -4.833 33.741 1.00 69.81 95 THR A CA 1
ATOM 759 C C . THR A 1 95 ? -3.430 -3.507 33.065 1.00 69.81 95 THR A C 1
ATOM 761 O O . THR A 1 95 ? -2.275 -3.099 33.113 1.00 69.81 95 THR A O 1
ATOM 764 N N . PHE A 1 96 ? -4.385 -2.853 32.401 1.00 68.19 96 PHE A N 1
ATOM 765 C CA . PHE A 1 96 ? -4.162 -1.601 31.680 1.00 68.19 96 PHE A CA 1
ATOM 766 C C . PHE A 1 96 ? -5.185 -0.556 32.130 1.00 68.19 96 PHE A C 1
ATOM 768 O O . PHE A 1 96 ? -6.379 -0.831 32.096 1.00 68.19 96 PHE A O 1
ATOM 775 N N . ASP A 1 97 ? -4.696 0.615 32.543 1.00 68.81 97 ASP A N 1
ATOM 776 C CA . ASP A 1 97 ? -5.483 1.732 33.100 1.00 68.81 97 ASP A CA 1
ATOM 777 C C . ASP A 1 97 ? -5.354 3.013 32.246 1.00 68.81 97 ASP A C 1
ATOM 779 O O . ASP A 1 97 ? -5.499 4.136 32.717 1.00 68.81 97 ASP A O 1
ATOM 783 N N . GLY A 1 98 ? -4.979 2.862 30.970 1.00 76.25 98 GLY A N 1
ATOM 784 C CA . GLY A 1 98 ? -4.897 3.985 30.030 1.00 76.25 98 GLY A CA 1
ATOM 785 C 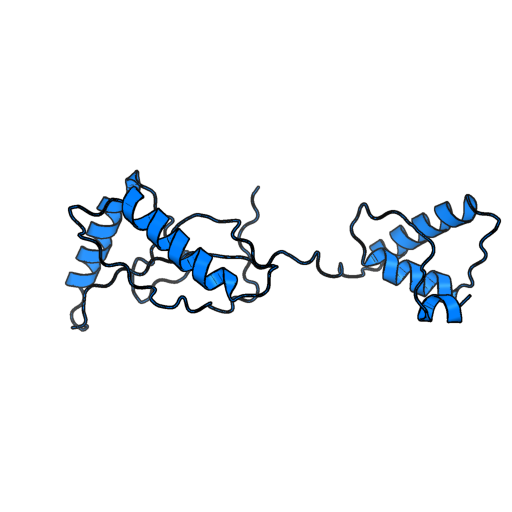C . GLY A 1 98 ? -6.261 4.342 29.433 1.00 76.25 98 GLY A C 1
ATOM 786 O O . GLY A 1 98 ? -7.237 3.666 29.704 1.00 76.25 98 GLY A O 1
ATOM 787 N N . PRO A 1 99 ? -6.371 5.376 28.589 1.00 78.44 99 PRO A N 1
ATOM 788 C CA . PRO A 1 99 ? -7.618 5.671 27.888 1.00 78.44 99 PRO A CA 1
ATOM 789 C C . PRO A 1 99 ? -7.982 4.570 26.878 1.00 78.44 99 PRO A C 1
ATOM 791 O O . PRO A 1 99 ? -7.114 3.896 26.313 1.00 78.44 99 PRO A O 1
ATOM 794 N N . TYR A 1 100 ? -9.278 4.424 26.600 1.00 79.69 100 TYR A N 1
ATOM 795 C CA . TYR A 1 100 ? -9.756 3.586 25.503 1.00 79.69 100 TYR A CA 1
ATOM 796 C C . TYR A 1 100 ? -9.405 4.236 24.160 1.00 79.69 100 TYR A C 1
ATOM 798 O O . TYR A 1 100 ? -9.913 5.305 23.829 1.00 79.69 100 TYR A O 1
ATOM 806 N N . VAL A 1 101 ? -8.532 3.584 23.388 1.00 80.19 101 VAL A N 1
ATOM 807 C CA . VAL A 1 101 ? -8.060 4.079 22.089 1.00 80.19 101 VAL A CA 1
ATOM 808 C C . VAL A 1 101 ? -8.223 3.001 21.025 1.00 80.19 101 VAL A C 1
ATOM 810 O O . VAL A 1 101 ? -7.802 1.853 21.196 1.00 80.19 101 VAL A O 1
ATOM 813 N N . VAL A 1 102 ? -8.801 3.388 19.889 1.00 82.88 102 VAL A N 1
ATOM 814 C CA . VAL A 1 102 ? -8.955 2.529 18.714 1.00 82.88 102 VAL A CA 1
ATOM 815 C C . VAL A 1 102 ? -7.884 2.880 17.687 1.00 82.88 102 VAL A C 1
ATOM 817 O O . VAL A 1 102 ? -7.838 3.990 17.168 1.00 82.88 102 VAL A O 1
ATOM 820 N N . HIS A 1 103 ? -7.031 1.912 17.348 1.00 82.06 103 HIS A N 1
ATOM 821 C CA . HIS A 1 103 ? -6.001 2.112 16.331 1.00 82.06 103 HIS A CA 1
ATOM 822 C C . HIS A 1 103 ? -6.528 1.769 14.938 1.00 82.06 103 HIS A C 1
ATOM 824 O O . HIS A 1 103 ? -6.759 0.598 14.608 1.00 82.06 103 HIS A O 1
ATOM 830 N N . LEU A 1 104 ? -6.656 2.803 14.112 1.00 83.38 104 LEU A N 1
ATOM 831 C CA . LEU A 1 104 ? -6.980 2.702 12.696 1.00 83.38 104 LEU A CA 1
ATOM 832 C C . LEU A 1 104 ? -5.702 2.876 11.874 1.00 83.38 104 LEU A C 1
ATOM 834 O O . LEU A 1 104 ? -4.905 3.778 12.116 1.00 83.38 104 LEU A O 1
ATOM 838 N N . LEU A 1 105 ? -5.492 1.986 10.911 1.00 80.88 105 LEU A N 1
ATOM 839 C CA . LEU A 1 105 ? -4.298 1.942 10.083 1.00 80.88 105 LEU A CA 1
ATOM 840 C C . LEU A 1 105 ? -4.666 2.084 8.614 1.00 80.88 105 LEU A C 1
ATOM 842 O O . LEU A 1 105 ? -5.616 1.476 8.122 1.00 80.88 105 LEU A O 1
ATOM 846 N N . LEU A 1 106 ? -3.867 2.870 7.905 1.00 81.75 106 LEU A N 1
ATOM 847 C CA . LEU A 1 106 ? -3.957 3.055 6.467 1.00 81.75 106 LEU A CA 1
ATOM 848 C C . LEU A 1 106 ? -2.630 2.609 5.858 1.00 81.75 106 LEU A C 1
ATOM 850 O O . LEU A 1 106 ? -1.562 2.793 6.444 1.00 81.75 106 LEU A O 1
ATOM 854 N N . HIS A 1 107 ? -2.692 2.005 4.676 1.00 73.81 107 HIS A N 1
ATOM 855 C CA . HIS A 1 107 ? -1.505 1.553 3.965 1.00 73.81 107 HIS A CA 1
ATOM 856 C C . HIS A 1 107 ? -1.276 2.410 2.728 1.00 73.81 107 HIS A C 1
ATOM 858 O O . HIS A 1 107 ? -2.134 2.486 1.855 1.00 73.81 107 HIS A O 1
ATOM 864 N N . ALA A 1 108 ? -0.101 3.029 2.651 1.00 69.75 108 ALA A N 1
ATOM 865 C CA . ALA A 1 108 ? 0.420 3.641 1.439 1.00 69.75 108 ALA A CA 1
ATOM 866 C C . ALA A 1 108 ? 1.533 2.756 0.866 1.00 69.75 108 ALA A C 1
ATOM 868 O O . ALA A 1 108 ? 2.199 2.018 1.597 1.00 69.75 108 ALA A O 1
ATOM 869 N N . ALA A 1 109 ? 1.716 2.815 -0.446 1.00 62.88 109 ALA A N 1
ATOM 870 C CA . ALA A 1 109 ? 2.816 2.171 -1.136 1.00 62.88 109 ALA A CA 1
ATOM 871 C C . ALA A 1 109 ? 3.685 3.253 -1.770 1.00 62.88 109 ALA A C 1
ATOM 873 O O . ALA A 1 109 ? 3.192 4.254 -2.279 1.00 62.88 109 ALA A O 1
ATOM 874 N N . ASN A 1 110 ? 4.994 3.045 -1.811 1.00 58.78 110 ASN A N 1
ATOM 875 C CA . ASN A 1 110 ? 5.762 3.801 -2.787 1.00 58.78 110 ASN A CA 1
ATOM 876 C C . ASN A 1 110 ? 5.236 3.405 -4.170 1.00 58.78 110 ASN A C 1
ATOM 878 O O . ASN A 1 110 ? 4.965 2.222 -4.404 1.00 58.78 110 ASN A O 1
ATOM 882 N N . GLU A 1 111 ? 5.094 4.370 -5.082 1.00 55.62 111 GLU A N 1
ATOM 883 C CA . GLU A 1 111 ? 5.120 4.035 -6.494 1.00 55.62 111 GLU A CA 1
ATOM 884 C C . GLU A 1 111 ? 6.291 3.092 -6.664 1.00 55.62 111 GLU A C 1
ATOM 886 O O . GLU A 1 111 ? 7.435 3.394 -6.291 1.00 55.62 111 GLU A O 1
ATOM 891 N N . VAL A 1 112 ? 5.978 1.911 -7.181 1.00 52.47 112 VAL A N 1
ATOM 892 C CA . VAL A 1 112 ? 6.994 1.040 -7.717 1.00 52.47 112 VAL A CA 1
ATOM 893 C C . VAL A 1 112 ? 7.606 1.883 -8.825 1.00 52.47 112 VAL A C 1
ATOM 895 O O . VAL A 1 112 ? 7.118 1.872 -9.953 1.00 52.47 112 VAL A O 1
ATOM 898 N N . ARG A 1 113 ? 8.682 2.636 -8.522 1.00 49.22 113 ARG A N 1
ATOM 899 C CA . ARG A 1 113 ? 9.723 2.896 -9.517 1.00 49.22 113 ARG A CA 1
ATOM 900 C C . ARG A 1 113 ? 9.861 1.537 -10.145 1.00 49.22 113 ARG A C 1
ATOM 902 O O . ARG A 1 113 ? 10.151 0.619 -9.379 1.00 49.22 113 ARG A O 1
ATOM 909 N N . GLN A 1 114 ? 9.495 1.386 -11.417 1.00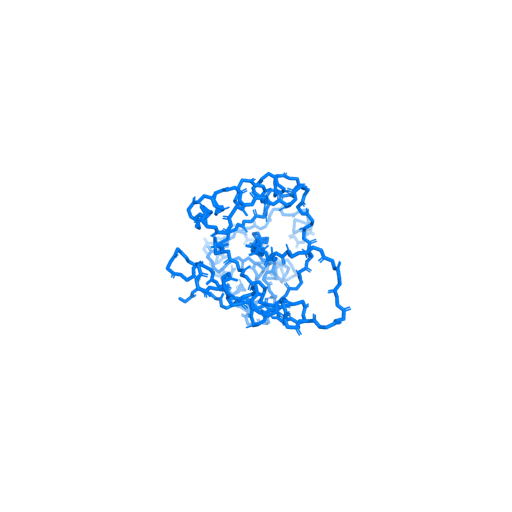 50.28 114 GLN A N 1
ATOM 910 C CA . GLN A 1 114 ? 9.633 0.123 -12.122 1.00 50.28 114 GLN A CA 1
ATOM 911 C C . GLN A 1 114 ? 11.080 -0.282 -11.894 1.00 50.28 114 GLN A C 1
ATOM 913 O O . GLN A 1 114 ? 11.995 0.306 -12.468 1.00 50.28 114 GLN A O 1
ATOM 918 N N . GLY A 1 115 ? 11.281 -1.108 -10.867 1.00 50.72 115 GLY A N 1
ATOM 919 C CA . GLY A 1 115 ? 12.584 -1.244 -10.251 1.00 50.72 115 GLY A CA 1
ATOM 920 C C . GLY A 1 115 ? 13.421 -1.857 -11.334 1.00 50.72 115 GLY A C 1
ATOM 921 O O . GLY A 1 115 ? 12.909 -2.766 -11.993 1.00 50.72 115 GLY A O 1
ATOM 922 N N . ILE A 1 116 ? 14.622 -1.313 -11.556 1.00 54.53 116 ILE A N 1
ATOM 923 C CA . ILE A 1 116 ? 15.593 -1.823 -12.527 1.00 54.53 116 ILE A CA 1
ATOM 924 C C . ILE A 1 116 ? 15.428 -3.335 -12.564 1.00 54.53 116 ILE A C 1
ATOM 926 O O . ILE A 1 116 ? 15.692 -4.013 -11.563 1.00 54.53 116 ILE A O 1
ATOM 930 N N . ARG A 1 117 ? 14.836 -3.833 -13.655 1.00 63.50 117 ARG A N 1
ATOM 931 C CA . ARG A 1 117 ? 14.371 -5.215 -13.690 1.00 63.50 117 ARG A CA 1
ATOM 932 C C . ARG A 1 117 ? 15.584 -6.096 -13.439 1.00 63.50 117 ARG A C 1
ATOM 934 O O . ARG A 1 117 ? 16.674 -5.805 -13.936 1.00 63.50 117 ARG A O 1
ATOM 941 N N . ARG A 1 118 ? 15.415 -7.155 -12.638 1.00 71.75 118 ARG A N 1
ATOM 942 C CA . ARG A 1 118 ? 16.510 -8.099 -12.401 1.00 71.75 118 ARG A CA 1
ATOM 943 C C . ARG A 1 118 ? 16.992 -8.595 -13.761 1.00 71.75 118 ARG A C 1
ATOM 945 O O . ARG A 1 118 ? 16.196 -9.122 -14.541 1.00 71.75 118 ARG A O 1
ATOM 952 N N . VAL A 1 119 ? 18.273 -8.372 -14.023 1.00 83.75 119 VAL A N 1
ATOM 953 C CA . VAL A 1 119 ? 18.932 -8.814 -15.246 1.00 83.75 119 VAL A CA 1
ATOM 954 C C . VAL A 1 119 ? 19.180 -10.306 -15.089 1.00 83.75 119 VAL A C 1
ATOM 956 O O . VAL A 1 119 ? 20.004 -10.719 -14.276 1.00 83.75 119 VAL A O 1
ATOM 959 N N . THR A 1 120 ? 18.394 -11.112 -15.793 1.00 86.94 120 THR A N 1
ATOM 960 C CA . THR A 1 120 ? 18.550 -12.569 -15.848 1.00 86.94 120 THR A CA 1
ATOM 961 C C . THR A 1 120 ? 19.202 -12.962 -17.173 1.00 86.94 120 THR A C 1
ATOM 963 O O . THR A 1 120 ? 19.039 -12.230 -18.151 1.00 86.94 120 THR A O 1
ATOM 966 N N . PRO A 1 121 ? 19.889 -14.116 -17.252 1.00 88.81 121 PRO A N 1
ATOM 967 C CA . PRO A 1 121 ? 20.475 -14.590 -18.508 1.00 88.81 121 PRO A CA 1
ATOM 968 C C . PRO A 1 121 ? 19.462 -14.656 -19.659 1.00 88.81 121 PRO A C 1
ATOM 970 O O . PRO A 1 121 ? 19.743 -14.158 -20.741 1.00 88.81 121 PRO A O 1
ATOM 973 N N . ALA A 1 122 ? 18.249 -15.157 -19.395 1.00 86.06 122 ALA A N 1
ATOM 974 C CA . ALA A 1 122 ? 17.170 -15.215 -20.385 1.00 86.06 122 ALA A CA 1
ATOM 975 C C . ALA A 1 122 ? 16.805 -13.831 -20.951 1.00 86.06 122 ALA A C 1
ATOM 977 O O . ALA A 1 122 ? 16.617 -13.682 -22.149 1.00 86.06 122 ALA A O 1
ATOM 978 N N . ARG A 1 123 ? 16.781 -12.792 -20.109 1.00 85.44 123 ARG A N 1
ATOM 979 C CA . ARG A 1 123 ? 16.480 -11.426 -20.556 1.00 85.44 123 ARG A CA 1
ATOM 980 C C . ARG A 1 123 ? 17.613 -10.764 -21.312 1.00 85.44 123 ARG A C 1
ATOM 982 O O . ARG A 1 123 ? 17.350 -9.941 -22.176 1.00 85.44 123 ARG A O 1
ATOM 989 N N . ILE A 1 124 ? 18.858 -11.069 -20.951 1.00 90.50 124 ILE A N 1
ATOM 990 C CA . ILE A 1 124 ? 20.003 -10.606 -21.736 1.00 90.50 124 ILE A CA 1
ATOM 991 C C . ILE A 1 124 ? 19.925 -11.224 -23.136 1.00 90.50 124 ILE A C 1
ATOM 993 O O . ILE A 1 124 ? 20.161 -10.505 -24.098 1.00 90.50 124 ILE A O 1
ATOM 997 N N . ALA A 1 125 ? 19.553 -12.504 -23.248 1.00 91.38 125 ALA A N 1
ATOM 998 C CA . ALA A 1 125 ? 19.358 -13.166 -24.537 1.00 91.38 125 ALA A CA 1
ATOM 999 C C . ALA A 1 125 ? 18.219 -12.519 -25.345 1.00 91.38 125 ALA A C 1
ATOM 1001 O O . ALA A 1 125 ? 18.467 -12.058 -26.450 1.00 91.38 125 ALA A O 1
ATOM 1002 N N . GLU A 1 126 ? 17.028 -12.347 -24.756 1.00 89.88 126 GLU A N 1
ATOM 1003 C CA . GLU A 1 126 ? 15.908 -11.639 -25.407 1.00 89.88 126 GLU A CA 1
ATOM 1004 C C . GLU A 1 126 ? 16.300 -10.223 -25.867 1.00 89.88 126 GLU A C 1
ATOM 1006 O O . GLU A 1 126 ? 15.950 -9.783 -26.961 1.00 89.88 126 GLU A O 1
ATOM 1011 N N . ALA A 1 127 ? 17.040 -9.490 -25.029 1.00 90.69 127 ALA A N 1
ATOM 1012 C CA . ALA A 1 127 ? 17.521 -8.158 -25.365 1.00 90.69 127 ALA A CA 1
ATOM 1013 C C . ALA A 1 127 ? 18.562 -8.179 -26.492 1.00 90.69 127 ALA A C 1
ATOM 1015 O O . ALA A 1 127 ? 18.559 -7.275 -27.323 1.00 90.69 127 ALA A O 1
ATOM 1016 N N . ALA A 1 128 ? 19.442 -9.181 -26.522 1.00 92.88 128 ALA A N 1
ATOM 1017 C CA . ALA A 1 128 ? 20.417 -9.357 -27.591 1.00 92.88 128 ALA A CA 1
ATOM 1018 C C . ALA A 1 128 ? 19.718 -9.646 -28.927 1.00 92.88 128 ALA A C 1
ATOM 1020 O O . ALA A 1 128 ? 20.004 -8.954 -29.898 1.00 92.88 128 ALA A O 1
ATOM 1021 N N . ASP A 1 129 ? 18.736 -10.550 -28.954 1.00 92.75 129 ASP A N 1
ATOM 1022 C CA . ASP A 1 129 ? 17.964 -10.871 -30.164 1.00 92.75 129 ASP A CA 1
ATOM 1023 C C . ASP A 1 129 ? 17.221 -9.636 -30.712 1.00 92.75 129 ASP A C 1
ATOM 1025 O O . ASP A 1 129 ? 17.193 -9.373 -31.920 1.00 92.75 129 ASP A O 1
ATOM 1029 N N . ALA A 1 130 ? 16.652 -8.822 -29.817 1.00 90.81 130 ALA A N 1
ATOM 1030 C CA . ALA A 1 130 ? 15.979 -7.581 -30.192 1.00 90.81 130 ALA A CA 1
ATOM 1031 C C . ALA A 1 130 ? 16.959 -6.519 -30.730 1.00 90.81 130 ALA A C 1
ATOM 1033 O O . ALA A 1 130 ? 16.639 -5.801 -31.679 1.00 90.81 130 ALA A O 1
ATOM 1034 N N . ILE A 1 131 ? 18.162 -6.427 -30.152 1.00 92.12 131 ILE A N 1
ATOM 1035 C CA . ILE A 1 131 ? 19.243 -5.563 -30.653 1.00 92.12 131 ILE A CA 1
ATOM 1036 C C . ILE A 1 131 ? 19.723 -6.031 -32.029 1.00 92.12 131 ILE A C 1
ATOM 1038 O O . ILE A 1 131 ? 19.987 -5.201 -32.894 1.00 92.12 131 ILE A O 1
ATOM 1042 N N . ASP A 1 132 ? 19.791 -7.337 -32.263 1.00 91.62 132 ASP A N 1
ATOM 1043 C CA . ASP A 1 132 ? 20.233 -7.897 -33.541 1.00 91.62 132 ASP A CA 1
ATOM 1044 C C . ASP A 1 132 ? 19.244 -7.602 -34.654 1.00 91.62 132 ASP A C 1
ATOM 1046 O O . ASP A 1 132 ? 19.643 -7.197 -35.744 1.00 91.62 132 ASP A O 1
ATOM 1050 N N . THR A 1 133 ? 17.954 -7.721 -34.344 1.00 91.31 133 THR A N 1
ATOM 1051 C CA . THR A 1 133 ? 16.874 -7.312 -35.243 1.00 91.31 133 THR A CA 1
ATOM 1052 C C . THR A 1 133 ? 16.986 -5.819 -35.570 1.00 91.31 133 THR A C 1
ATOM 1054 O O . THR A 1 133 ? 16.991 -5.438 -36.738 1.00 91.31 133 THR A O 1
ATOM 1057 N N . TYR A 1 134 ? 17.187 -4.972 -34.553 1.00 90.44 134 TYR A N 1
ATOM 1058 C CA . TYR A 1 134 ? 17.371 -3.528 -34.732 1.00 90.44 134 TYR A CA 1
ATOM 1059 C C . TYR A 1 134 ? 18.589 -3.174 -35.604 1.00 90.44 134 TYR A C 1
ATOM 1061 O O . TYR A 1 134 ? 18.522 -2.260 -36.425 1.00 90.44 134 TYR A O 1
ATOM 1069 N N . LEU A 1 135 ? 19.712 -3.879 -35.437 1.00 90.12 135 LEU A N 1
ATOM 1070 C CA . LEU A 1 135 ? 20.930 -3.657 -36.224 1.00 90.12 135 LEU A CA 1
ATOM 1071 C C . LEU A 1 135 ? 20.812 -4.205 -37.650 1.00 90.12 135 LEU A C 1
ATOM 1073 O O . LEU A 1 135 ? 21.382 -3.622 -38.569 1.00 90.12 135 LEU A O 1
ATOM 1077 N N . ALA A 1 136 ? 20.060 -5.287 -37.859 1.00 87.62 136 ALA A N 1
ATOM 1078 C CA . ALA A 1 136 ? 19.776 -5.802 -39.196 1.00 87.62 136 ALA A CA 1
ATOM 1079 C C . ALA A 1 136 ? 18.970 -4.795 -40.036 1.00 87.62 136 ALA A C 1
ATOM 1081 O O . ALA A 1 136 ? 19.197 -4.673 -41.238 1.00 87.62 136 ALA A O 1
ATOM 1082 N N . GLU A 1 137 ? 18.076 -4.036 -39.397 1.00 89.12 137 GLU A N 1
ATOM 1083 C CA . GLU A 1 137 ? 17.295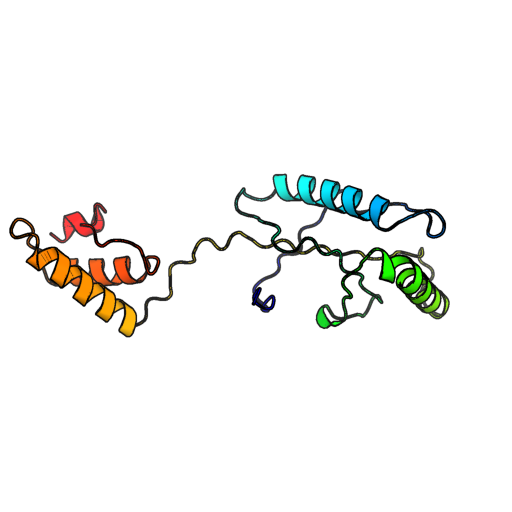 -2.967 -40.032 1.00 89.12 137 GLU A CA 1
ATOM 1084 C C . GLU A 1 137 ? 18.091 -1.661 -40.235 1.00 89.12 137 GLU A C 1
ATOM 1086 O O . GLU A 1 137 ? 17.657 -0.786 -40.986 1.00 89.12 137 GLU A O 1
ATOM 1091 N N . ARG A 1 138 ? 19.264 -1.515 -39.599 1.00 85.25 138 ARG A N 1
ATOM 1092 C CA . ARG A 1 138 ? 20.099 -0.301 -39.627 1.00 85.25 138 ARG A CA 1
ATOM 1093 C C . ARG A 1 138 ? 21.528 -0.579 -40.080 1.00 85.25 138 ARG A C 1
ATOM 1095 O O . ARG A 1 138 ? 22.445 -0.743 -39.277 1.00 85.25 138 ARG A O 1
ATOM 1102 N N . SER A 1 139 ? 21.741 -0.550 -41.396 1.00 76.38 139 SER A N 1
ATOM 1103 C CA . SER A 1 139 ? 23.064 -0.749 -42.009 1.00 76.38 139 SER A CA 1
ATOM 1104 C C . SER A 1 139 ? 24.085 0.356 -41.695 1.00 76.38 139 SER A C 1
ATOM 1106 O O . SER A 1 139 ? 25.279 0.174 -41.936 1.00 76.38 139 SER A O 1
ATOM 1108 N N . ASP A 1 140 ? 23.628 1.506 -41.197 1.00 83.25 140 ASP A N 1
ATOM 1109 C CA . ASP A 1 140 ? 24.438 2.667 -40.821 1.00 83.25 140 ASP A CA 1
ATOM 1110 C C . ASP A 1 140 ? 25.107 2.526 -39.444 1.00 83.25 140 ASP A C 1
ATOM 1112 O O . ASP A 1 140 ? 26.055 3.252 -39.141 1.00 83.25 140 ASP A O 1
ATOM 1116 N N . VAL A 1 141 ? 24.667 1.571 -38.619 1.00 81.38 141 VAL A N 1
ATOM 1117 C CA . VAL A 1 141 ? 25.151 1.403 -37.246 1.00 81.38 141 VAL A CA 1
ATOM 1118 C C . VAL A 1 141 ? 25.988 0.130 -37.126 1.00 81.38 141 VAL A C 1
ATOM 1120 O O . VAL A 1 141 ? 25.505 -0.981 -37.326 1.00 81.38 141 VAL A O 1
ATOM 1123 N N . ARG A 1 142 ? 27.258 0.276 -36.730 1.00 80.19 142 ARG A N 1
ATOM 1124 C CA . ARG A 1 142 ? 28.136 -0.848 -36.370 1.00 80.19 142 ARG A CA 1
ATOM 1125 C C . ARG A 1 142 ? 28.532 -0.744 -34.907 1.00 80.19 142 ARG A C 1
ATOM 1127 O O . ARG A 1 142 ? 28.980 0.304 -34.461 1.00 80.19 142 ARG A O 1
ATOM 1134 N N . VAL A 1 143 ? 28.367 -1.839 -34.169 1.00 84.81 143 VAL A N 1
ATOM 1135 C CA . VAL A 1 143 ? 28.624 -1.900 -32.725 1.00 84.81 143 VAL A CA 1
ATOM 1136 C C . VAL A 1 143 ? 29.534 -3.090 -32.432 1.00 84.81 143 VAL A C 1
ATOM 1138 O O . VAL A 1 143 ? 29.234 -4.215 -32.832 1.00 84.81 143 VAL A O 1
ATOM 1141 N N . GLY A 1 144 ? 30.646 -2.855 -31.731 1.00 85.81 144 GLY A N 1
ATOM 1142 C CA . GLY A 1 144 ? 31.556 -3.917 -31.291 1.00 85.81 144 GLY A CA 1
ATOM 1143 C C . GLY A 1 144 ? 30.957 -4.818 -30.200 1.00 85.81 144 GLY A C 1
ATOM 1144 O O . GLY A 1 144 ? 29.989 -4.459 -29.528 1.00 85.81 144 GLY A O 1
ATOM 1145 N N . GLY A 1 145 ? 31.553 -5.994 -29.971 1.00 86.44 145 GLY A N 1
ATOM 1146 C CA . GLY A 1 145 ? 31.025 -6.998 -29.028 1.00 86.44 145 GLY A CA 1
ATOM 1147 C C . GLY A 1 145 ? 30.897 -6.517 -27.572 1.00 86.44 145 GLY A C 1
ATOM 1148 O O . GLY A 1 145 ? 29.937 -6.871 -26.882 1.00 86.44 145 GLY A O 1
ATOM 1149 N N . ILE A 1 146 ? 31.813 -5.656 -27.114 1.00 85.81 146 ILE A N 1
ATOM 1150 C CA . ILE A 1 146 ? 31.770 -5.062 -25.765 1.00 85.81 146 ILE A CA 1
ATOM 1151 C C . ILE A 1 146 ? 30.588 -4.093 -25.640 1.00 85.81 146 ILE A C 1
ATOM 1153 O O . ILE A 1 146 ? 29.781 -4.221 -24.717 1.00 85.81 146 ILE A O 1
ATOM 1157 N N . ALA A 1 147 ? 30.438 -3.175 -26.600 1.00 88.56 147 ALA A N 1
ATOM 1158 C CA . ALA A 1 147 ? 29.320 -2.238 -26.638 1.00 88.56 147 ALA A CA 1
ATOM 1159 C C . ALA A 1 147 ? 27.975 -2.977 -26.733 1.00 88.56 147 ALA A C 1
ATOM 1161 O O . ALA A 1 147 ? 27.051 -2.666 -25.984 1.00 88.56 147 ALA A O 1
ATOM 1162 N N . ARG A 1 148 ? 27.882 -4.025 -27.561 1.00 90.69 148 ARG A N 1
ATOM 1163 C CA . ARG A 1 148 ? 26.673 -4.854 -27.696 1.00 90.69 148 ARG A CA 1
ATOM 1164 C C . ARG A 1 148 ? 26.300 -5.567 -26.396 1.00 90.69 148 ARG A C 1
ATOM 1166 O O . ARG A 1 148 ? 25.135 -5.554 -26.011 1.00 90.69 148 ARG A O 1
ATOM 1173 N N . THR A 1 149 ? 27.278 -6.108 -25.670 1.00 90.44 149 THR A N 1
ATOM 1174 C CA . THR A 1 149 ? 27.041 -6.741 -24.359 1.00 90.44 149 THR A CA 1
ATOM 1175 C C . THR A 1 149 ? 26.549 -5.721 -23.331 1.00 90.44 149 THR A C 1
ATOM 1177 O O . THR A 1 149 ? 25.567 -5.959 -22.624 1.00 90.44 149 THR A O 1
ATOM 1180 N N . HIS A 1 150 ? 27.191 -4.552 -23.271 1.00 89.69 150 HIS A N 1
ATOM 1181 C CA . HIS A 1 150 ? 26.775 -3.466 -22.386 1.00 89.69 150 HIS A CA 1
ATOM 1182 C C . HIS A 1 150 ? 25.358 -2.967 -22.720 1.00 89.69 150 HIS A C 1
ATOM 1184 O O . HIS A 1 150 ? 24.554 -2.708 -21.820 1.00 89.69 150 HIS A O 1
ATOM 1190 N N . TRP A 1 151 ? 25.022 -2.880 -24.007 1.00 91.94 151 TRP A N 1
ATOM 1191 C CA . TRP A 1 151 ? 23.686 -2.521 -24.469 1.00 91.94 151 TRP A CA 1
ATOM 1192 C C . TRP A 1 151 ? 22.647 -3.567 -24.075 1.00 91.94 151 TRP A C 1
ATOM 1194 O O . TRP A 1 151 ? 21.657 -3.197 -23.452 1.00 91.94 151 TRP A O 1
ATOM 1204 N N . ALA A 1 152 ? 22.894 -4.856 -24.320 1.00 92.00 152 ALA A N 1
ATOM 1205 C CA . ALA A 1 152 ? 21.975 -5.931 -23.947 1.00 92.00 152 ALA A CA 1
ATOM 1206 C C . ALA A 1 152 ? 21.697 -5.954 -22.434 1.00 92.00 152 ALA A C 1
ATOM 1208 O O . ALA A 1 152 ? 20.549 -6.081 -22.013 1.00 92.00 152 ALA A O 1
ATOM 1209 N N . ILE A 1 153 ? 22.720 -5.738 -21.597 1.00 90.12 153 ILE A N 1
ATOM 1210 C CA . ILE A 1 153 ? 22.557 -5.643 -20.137 1.00 90.12 153 ILE A CA 1
ATOM 1211 C C . ILE A 1 153 ? 21.684 -4.444 -19.749 1.00 90.12 153 ILE A C 1
ATOM 1213 O O . ILE A 1 153 ? 20.835 -4.564 -18.864 1.00 90.12 153 ILE A O 1
ATOM 1217 N N . ASN A 1 154 ? 21.879 -3.287 -20.383 1.00 88.62 154 ASN A N 1
ATOM 1218 C CA . ASN A 1 154 ? 21.077 -2.096 -20.102 1.00 88.62 154 ASN A CA 1
ATOM 1219 C C . ASN A 1 154 ? 19.650 -2.204 -20.649 1.00 88.62 154 ASN A C 1
ATOM 1221 O O . ASN A 1 154 ? 18.719 -1.750 -19.985 1.00 88.62 154 ASN A O 1
ATOM 1225 N N . GLN A 1 155 ? 19.462 -2.848 -21.798 1.00 89.38 155 GLN A N 1
ATOM 1226 C CA . GLN A 1 155 ? 18.155 -3.108 -22.394 1.00 89.38 155 GLN A CA 1
ATOM 1227 C C . GLN A 1 155 ? 17.368 -4.136 -21.569 1.00 89.38 155 GLN A C 1
ATOM 1229 O O . GLN A 1 155 ? 16.193 -3.929 -21.289 1.00 89.38 155 GLN A O 1
ATOM 1234 N N . ALA A 1 156 ? 18.021 -5.177 -21.044 1.00 88.75 156 ALA A N 1
ATOM 1235 C CA . ALA A 1 156 ? 17.406 -6.167 -20.153 1.00 88.75 156 ALA A CA 1
ATOM 1236 C C . ALA A 1 156 ? 16.888 -5.575 -18.823 1.00 88.75 156 ALA A C 1
ATOM 1238 O O . ALA A 1 156 ? 16.077 -6.198 -18.128 1.00 88.75 156 ALA A O 1
ATOM 1239 N N . ARG A 1 157 ? 17.351 -4.372 -18.451 1.00 84.94 157 ARG A N 1
ATOM 1240 C CA . ARG A 1 157 ? 16.853 -3.610 -17.293 1.00 84.94 157 ARG A CA 1
ATOM 1241 C C . ARG A 1 157 ? 15.573 -2.836 -17.597 1.00 84.94 157 ARG A C 1
ATOM 1243 O O . ARG A 1 157 ? 14.895 -2.433 -16.647 1.00 84.94 157 ARG A O 1
ATOM 1250 N N . GLN A 1 158 ? 15.256 -2.630 -18.874 1.00 83.75 158 GLN A N 1
ATOM 1251 C CA . GLN A 1 158 ? 14.103 -1.856 -19.312 1.00 83.75 158 GLN A CA 1
ATOM 1252 C C . GLN A 1 158 ? 12.786 -2.640 -19.155 1.00 83.75 158 GLN A C 1
ATOM 1254 O O . GLN A 1 158 ? 12.778 -3.872 -19.028 1.00 83.75 158 GLN A O 1
ATOM 1259 N N . PRO A 1 159 ? 11.637 -1.944 -19.123 1.00 77.31 159 PRO A N 1
ATOM 1260 C CA . PRO A 1 159 ? 10.316 -2.570 -19.162 1.00 77.31 159 PRO A CA 1
ATOM 1261 C C . PRO A 1 159 ? 10.121 -3.450 -20.406 1.00 77.31 159 PRO A C 1
ATOM 1263 O O . PRO A 1 159 ? 10.744 -3.223 -21.432 1.00 77.31 159 PRO A O 1
ATOM 1266 N N . HIS A 1 160 ? 9.210 -4.430 -20.338 1.00 66.69 160 HIS A N 1
ATOM 1267 C CA . HIS A 1 160 ? 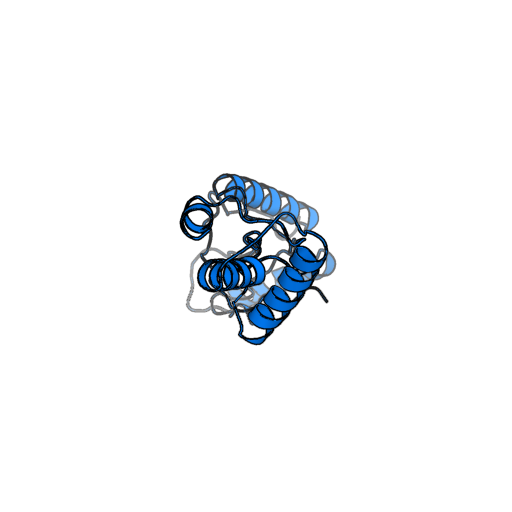8.998 -5.413 -21.421 1.00 66.69 160 HIS A CA 1
ATOM 1268 C C . HIS A 1 160 ? 8.636 -4.787 -22.778 1.00 66.69 160 HIS A C 1
ATOM 1270 O O . HIS A 1 160 ? 8.920 -5.372 -23.810 1.00 66.69 160 HIS A O 1
ATOM 1276 N N . ASN A 1 161 ? 8.040 -3.593 -22.759 1.00 72.31 161 ASN A N 1
ATOM 1277 C CA . ASN A 1 161 ? 7.569 -2.893 -23.953 1.00 72.31 161 ASN A CA 1
ATOM 1278 C C . ASN A 1 161 ? 8.478 -1.712 -24.325 1.00 72.31 161 ASN A C 1
ATOM 1280 O O . ASN A 1 161 ? 8.072 -0.842 -25.092 1.00 72.31 161 ASN A O 1
ATOM 1284 N N . ALA A 1 162 ? 9.665 -1.613 -23.723 1.00 77.25 162 ALA A N 1
ATOM 1285 C CA . ALA A 1 162 ? 10.618 -0.586 -24.103 1.00 77.25 162 ALA A CA 1
ATOM 1286 C C . ALA A 1 162 ? 11.203 -0.934 -25.473 1.00 77.25 162 ALA A C 1
ATOM 1288 O O . ALA A 1 162 ? 11.795 -2.000 -25.645 1.00 77.25 162 ALA A O 1
ATOM 1289 N N . GLY A 1 163 ? 11.030 -0.029 -26.436 1.00 81.25 163 GLY A N 1
ATOM 1290 C CA . GLY A 1 163 ? 11.652 -0.160 -27.748 1.00 81.25 163 GLY A CA 1
ATOM 1291 C C . GLY A 1 163 ? 13.175 -0.241 -27.640 1.00 81.25 163 GLY A C 1
ATOM 1292 O O . GLY A 1 163 ? 13.778 0.254 -26.683 1.00 81.25 163 GLY A O 1
ATOM 1293 N N . VAL A 1 164 ? 13.798 -0.882 -28.623 1.00 88.44 164 VAL A N 1
ATOM 1294 C CA . VAL A 1 164 ? 15.254 -0.877 -28.763 1.00 88.44 164 VAL A CA 1
ATOM 1295 C C . VAL A 1 164 ? 15.659 0.410 -29.475 1.00 88.44 164 VAL A C 1
ATOM 1297 O O . VAL A 1 164 ? 15.163 0.720 -30.556 1.00 88.44 164 VAL A O 1
ATOM 1300 N N . SER A 1 165 ? 16.559 1.169 -28.861 1.00 88.56 165 SER A N 1
ATOM 1301 C CA . SER A 1 165 ? 17.164 2.360 -29.453 1.00 88.56 165 SER A CA 1
ATOM 1302 C C . SER A 1 165 ? 18.652 2.396 -29.140 1.00 88.56 165 SER A C 1
ATOM 1304 O O . SER A 1 165 ? 19.079 1.894 -28.096 1.00 88.56 165 SER A O 1
ATOM 1306 N N . LEU A 1 166 ? 19.436 3.014 -30.025 1.00 86.81 166 LEU A N 1
ATOM 1307 C CA . LEU A 1 166 ? 20.867 3.192 -29.807 1.00 86.81 166 LEU A CA 1
ATOM 1308 C C . LEU A 1 166 ? 21.119 3.969 -28.495 1.00 86.81 166 LEU A C 1
ATOM 1310 O O . LEU A 1 166 ? 20.537 5.039 -28.310 1.00 86.81 166 LEU A O 1
ATOM 1314 N N . PRO A 1 167 ? 21.954 3.464 -27.568 1.00 88.12 167 PRO A N 1
ATOM 1315 C CA . PRO A 1 167 ? 22.212 4.153 -26.310 1.00 88.12 167 PRO A CA 1
ATOM 1316 C C . PRO A 1 167 ? 22.998 5.457 -26.501 1.00 88.12 167 PRO A C 1
ATOM 1318 O O . PRO A 1 167 ? 24.048 5.480 -27.135 1.00 88.12 167 PRO A O 1
ATOM 1321 N N . GLU A 1 168 ? 22.550 6.535 -25.856 1.00 84.00 168 GLU A N 1
ATOM 1322 C CA . GLU A 1 168 ? 23.215 7.853 -25.907 1.00 84.00 168 GLU A CA 1
ATOM 1323 C C . GLU A 1 168 ? 24.203 8.096 -24.750 1.00 84.00 168 GLU A C 1
ATOM 1325 O O . GLU A 1 168 ? 24.843 9.154 -24.646 1.00 84.00 168 GLU A O 1
ATOM 1330 N N . SER A 1 169 ? 24.337 7.127 -23.839 1.00 80.75 169 SER A N 1
ATOM 1331 C CA . SER A 1 169 ? 25.166 7.285 -22.646 1.00 80.75 169 SER A CA 1
ATOM 1332 C C . SER A 1 169 ? 26.633 7.515 -23.019 1.00 80.75 169 SER A C 1
ATOM 1334 O O . SER A 1 169 ? 27.158 6.930 -23.967 1.00 80.75 169 SER A O 1
ATOM 1336 N N . ALA A 1 170 ? 27.311 8.386 -22.265 1.00 79.75 170 ALA A N 1
ATOM 1337 C CA . ALA A 1 170 ? 28.725 8.691 -22.492 1.00 79.75 170 ALA A CA 1
ATOM 1338 C C . ALA A 1 170 ? 29.589 7.418 -22.462 1.00 79.75 170 ALA A C 1
ATOM 1340 O O . ALA A 1 170 ? 30.453 7.234 -23.312 1.00 79.75 170 ALA A O 1
ATOM 1341 N N . THR A 1 171 ? 29.280 6.500 -21.544 1.00 79.50 171 THR A N 1
ATOM 1342 C CA . THR A 1 171 ? 29.932 5.192 -21.427 1.00 79.50 171 THR A CA 1
ATOM 1343 C C . THR A 1 171 ? 29.751 4.329 -22.674 1.00 79.50 171 THR A C 1
ATOM 1345 O O . THR A 1 171 ? 30.707 3.702 -23.108 1.00 79.50 171 THR A O 1
ATOM 1348 N N . PHE A 1 172 ? 28.557 4.298 -23.277 1.00 84.56 172 PHE A N 1
ATOM 1349 C CA . PHE A 1 172 ? 28.339 3.532 -24.506 1.00 84.56 172 PHE A CA 1
ATOM 1350 C C . PHE A 1 172 ? 29.070 4.160 -25.700 1.00 84.56 172 PHE A C 1
ATOM 1352 O O . PHE A 1 172 ? 29.692 3.442 -26.471 1.00 84.56 172 PHE A O 1
ATOM 1359 N N . ARG A 1 173 ? 29.081 5.497 -25.805 1.00 82.69 173 ARG A N 1
ATOM 1360 C CA . ARG A 1 173 ? 29.823 6.218 -26.855 1.00 82.69 173 ARG A CA 1
ATOM 1361 C C . ARG A 1 173 ? 31.334 5.991 -26.809 1.00 82.69 173 ARG A C 1
ATOM 1363 O O . ARG A 1 173 ? 31.962 6.004 -27.854 1.00 82.69 173 ARG A O 1
ATOM 1370 N N . GLN A 1 174 ? 31.908 5.766 -25.629 1.00 81.12 174 GLN A N 1
ATOM 1371 C CA . GLN A 1 174 ? 33.326 5.407 -25.479 1.00 81.12 174 GLN A CA 1
ATOM 1372 C C . GLN A 1 174 ? 33.651 3.975 -25.941 1.00 81.12 174 GLN A C 1
ATOM 1374 O O . GLN A 1 174 ? 34.824 3.635 -26.052 1.00 81.12 174 GLN A O 1
ATOM 1379 N N . MET A 1 175 ? 32.636 3.129 -26.150 1.00 82.44 175 MET A N 1
ATOM 1380 C CA . MET A 1 175 ? 32.784 1.721 -26.541 1.00 82.44 175 MET A CA 1
ATOM 1381 C C . MET A 1 175 ? 32.455 1.458 -28.020 1.00 82.44 175 MET A C 1
ATOM 1383 O O . MET A 1 175 ? 32.614 0.316 -28.460 1.00 82.44 175 MET A O 1
ATOM 1387 N N . LEU A 1 176 ? 31.937 2.464 -28.737 1.00 74.94 176 LEU A N 1
ATOM 1388 C CA . LEU A 1 176 ? 31.737 2.434 -30.190 1.00 74.94 176 LEU A CA 1
ATOM 1389 C C . LEU A 1 176 ? 33.087 2.539 -30.904 1.00 74.94 176 LEU A C 1
ATOM 1391 O O . LEU A 1 176 ? 33.280 1.751 -31.855 1.00 74.94 176 LEU A O 1
#